Protein AF-A0A919RPE3-F1 (afdb_monomer_lite)

Radius of gyration: 22.36 Å; chains: 1; bounding box: 35×18×81 Å

Organism: NCBI:txid1367973

Secondary structure (DSSP, 8-state):
-HHHHHHHHHHHHHHHHHHHHHHHHHHT-TTS-HHHHHHHHHHHHHHHHHHHHHHHHHHHTT---------------

Sequence (77 aa):
MWQRGLNWAAIALVGGFGFLWLGVVVFAAVDSTAVARLAQGAFGI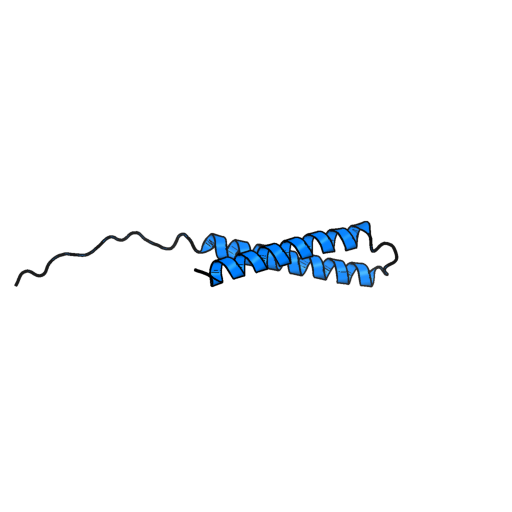ILMSWALHKTALMLRRPRDTPATGPHHAGTPL

Structure (mmCIF, N/CA/C/O backbone):
data_AF-A0A919RPE3-F1
#
_entry.id   AF-A0A919RPE3-F1
#
loop_
_atom_site.group_PDB
_atom_site.id
_atom_site.type_symbol
_atom_site.label_atom_id
_atom_site.label_alt_id
_atom_site.label_comp_id
_atom_site.label_asym_id
_atom_site.label_entity_id
_atom_site.label_seq_id
_atom_site.pdbx_PDB_ins_code
_atom_site.Cartn_x
_atom_site.Cartn_y
_atom_site.Cartn_z
_atom_site.occupancy
_atom_site.B_iso_or_equiv
_atom_site.auth_seq_id
_atom_site.auth_comp_id
_atom_site.auth_asym_id
_atom_site.auth_atom_id
_atom_site.pdbx_PDB_model_num
ATOM 1 N N . MET A 1 1 ? -21.695 4.599 18.079 1.00 60.88 1 MET A N 1
ATOM 2 C CA . MET A 1 1 ? -21.294 3.503 17.157 1.00 60.88 1 MET A CA 1
ATOM 3 C C . MET A 1 1 ? -20.884 3.972 15.750 1.00 60.88 1 MET A C 1
ATOM 5 O O . MET A 1 1 ? -20.232 3.210 15.046 1.00 60.88 1 MET A O 1
ATOM 9 N N . TRP A 1 2 ? -21.162 5.226 15.361 1.00 76.69 2 TRP A N 1
ATOM 10 C CA . TRP A 1 2 ? -20.846 5.803 14.041 1.00 76.69 2 TRP A CA 1
ATOM 11 C C . TRP A 1 2 ? -19.367 5.720 13.618 1.00 76.69 2 TRP A C 1
ATOM 13 O O . TRP A 1 2 ? -19.061 5.292 12.511 1.00 76.69 2 TRP A O 1
ATOM 23 N N . GLN A 1 3 ? -18.430 6.021 14.525 1.00 79.88 3 GLN A N 1
ATOM 24 C CA . GLN A 1 3 ? -16.991 5.979 14.224 1.00 79.88 3 GLN A CA 1
ATOM 25 C C . GLN A 1 3 ? -16.493 4.581 13.823 1.00 79.88 3 GLN A C 1
ATOM 27 O O . GLN A 1 3 ? -15.548 4.455 13.048 1.00 79.88 3 GLN A O 1
ATOM 32 N N . ARG A 1 4 ? -17.118 3.509 14.331 1.00 80.94 4 ARG A N 1
ATOM 33 C CA . ARG A 1 4 ? -16.753 2.136 13.954 1.00 80.94 4 ARG A CA 1
ATOM 34 C C . ARG A 1 4 ? -17.208 1.829 12.528 1.00 80.94 4 ARG A C 1
ATOM 36 O O . ARG A 1 4 ? -16.430 1.250 11.780 1.00 80.94 4 ARG A O 1
ATOM 43 N N . GLY A 1 5 ? -18.409 2.274 12.151 1.00 85.88 5 GLY A N 1
ATOM 44 C CA . GLY A 1 5 ? -18.906 2.187 10.775 1.00 85.88 5 GLY A CA 1
ATOM 45 C C . GLY A 1 5 ? -18.057 2.999 9.795 1.00 85.88 5 GLY A C 1
ATOM 46 O O . GLY A 1 5 ? -17.653 2.474 8.764 1.00 85.88 5 GLY A O 1
ATOM 47 N N . LEU A 1 6 ? -17.687 4.231 10.158 1.00 89.06 6 LEU A N 1
ATOM 48 C CA . LEU A 1 6 ? -16.840 5.096 9.326 1.00 89.06 6 LEU A CA 1
ATOM 49 C C . LEU A 1 6 ? -15.444 4.496 9.088 1.00 89.06 6 LEU A C 1
ATOM 51 O O . LEU A 1 6 ? -14.931 4.528 7.974 1.00 89.06 6 LEU A O 1
ATOM 55 N N . ASN A 1 7 ? -14.841 3.898 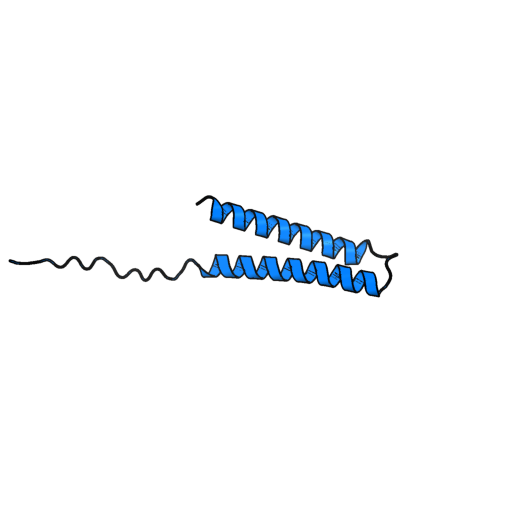10.119 1.00 88.75 7 ASN A N 1
ATOM 56 C CA . ASN A 1 7 ? -13.565 3.198 9.977 1.00 88.75 7 ASN A CA 1
ATOM 57 C C . ASN A 1 7 ? -13.678 1.975 9.050 1.00 88.75 7 ASN A C 1
ATOM 59 O O . ASN A 1 7 ? -12.780 1.745 8.247 1.00 88.75 7 ASN A O 1
ATOM 63 N N . TRP A 1 8 ? -14.776 1.215 9.127 1.00 88.25 8 TRP A N 1
ATOM 64 C CA . TRP A 1 8 ? -15.033 0.103 8.206 1.00 88.25 8 TRP A CA 1
ATOM 65 C C . TRP A 1 8 ? -15.221 0.573 6.762 1.00 88.25 8 TRP A C 1
ATOM 67 O O . TRP A 1 8 ? -14.653 -0.027 5.853 1.00 88.25 8 TRP A O 1
ATOM 77 N N . ALA A 1 9 ? -15.949 1.672 6.553 1.00 91.44 9 ALA A N 1
ATOM 78 C CA . ALA A 1 9 ? -16.106 2.279 5.235 1.00 91.44 9 ALA A CA 1
ATOM 79 C C . ALA A 1 9 ? -14.755 2.732 4.660 1.00 91.44 9 ALA A C 1
ATOM 81 O O . ALA A 1 9 ? -14.453 2.437 3.508 1.00 91.44 9 ALA A O 1
ATOM 82 N N . ALA A 1 10 ? -13.905 3.368 5.473 1.00 90.06 10 ALA A N 1
ATOM 83 C CA . ALA A 1 10 ? -12.563 3.770 5.058 1.00 90.06 10 ALA A CA 1
ATOM 84 C C . ALA A 1 10 ? -11.693 2.566 4.658 1.00 90.06 10 ALA A C 1
ATOM 86 O O . ALA A 1 10 ? -11.019 2.610 3.634 1.00 90.06 10 ALA A O 1
ATOM 87 N N . ILE A 1 11 ? -11.740 1.473 5.426 1.00 92.25 11 ILE A N 1
ATOM 88 C CA . ILE A 1 11 ? -11.022 0.231 5.103 1.00 92.25 11 ILE A CA 1
ATOM 89 C C . ILE A 1 11 ? -11.506 -0.350 3.772 1.00 92.25 11 ILE A C 1
ATOM 91 O O . ILE A 1 11 ? -10.680 -0.702 2.933 1.00 92.25 11 ILE A O 1
ATOM 95 N N . ALA A 1 12 ? -12.823 -0.434 3.565 1.00 92.75 12 ALA A N 1
ATOM 96 C CA . ALA A 1 12 ? -13.397 -0.976 2.336 1.00 92.75 12 ALA A CA 1
ATOM 97 C C . ALA A 1 12 ? -13.027 -0.127 1.111 1.00 92.75 12 ALA A C 1
ATOM 99 O O . ALA A 1 12 ? -12.647 -0.668 0.076 1.00 92.75 12 ALA A O 1
ATOM 100 N N . LEU A 1 13 ? -13.083 1.200 1.245 1.00 92.81 13 LEU A N 1
ATOM 101 C CA . LEU A 1 13 ? -12.785 2.134 0.162 1.00 92.81 13 LEU A CA 1
ATOM 102 C C . LEU A 1 13 ? -11.295 2.107 -0.198 1.00 92.81 13 LEU A C 1
ATOM 104 O O . LEU A 1 13 ? -10.951 1.961 -1.367 1.00 92.81 13 LEU A O 1
ATOM 108 N N . VAL A 1 14 ? -10.407 2.158 0.801 1.00 92.06 14 VAL A N 1
ATOM 109 C CA . VAL A 1 14 ? -8.954 2.080 0.584 1.00 92.06 14 VAL A CA 1
ATOM 110 C C . VAL A 1 14 ? -8.543 0.711 0.044 1.00 92.06 14 VAL A C 1
ATOM 112 O O . VAL A 1 14 ? -7.743 0.643 -0.885 1.00 92.06 14 VAL A O 1
ATOM 115 N N . GLY A 1 15 ? -9.107 -0.376 0.576 1.00 91.69 15 GLY A N 1
ATOM 116 C CA . GLY A 1 15 ? -8.838 -1.731 0.097 1.00 91.69 15 GLY A CA 1
ATOM 117 C C . GLY A 1 15 ? -9.301 -1.940 -1.345 1.00 91.69 15 GLY A C 1
ATOM 118 O O . GLY A 1 15 ? -8.532 -2.428 -2.171 1.00 91.69 15 GLY A O 1
ATOM 119 N N . GLY A 1 16 ? -10.524 -1.512 -1.673 1.00 92.88 16 GLY A N 1
ATOM 120 C CA . GLY A 1 16 ? -11.070 -1.596 -3.028 1.00 92.88 16 GLY A CA 1
ATOM 121 C C . GLY A 1 16 ? -10.290 -0.746 -4.029 1.00 92.88 16 GLY A C 1
ATOM 122 O O . GLY A 1 16 ? -9.922 -1.235 -5.095 1.00 92.88 16 GLY A O 1
ATOM 123 N N . PHE A 1 17 ? -9.963 0.497 -3.665 1.00 93.31 17 PHE A N 1
ATOM 124 C CA . PHE A 1 17 ? -9.129 1.365 -4.493 1.00 93.31 17 PHE A CA 1
ATOM 125 C C . PHE A 1 17 ? -7.727 0.780 -4.700 1.00 93.31 17 PHE A C 1
ATOM 127 O O . PHE A 1 17 ? -7.260 0.717 -5.833 1.00 93.31 17 PHE A O 1
ATOM 134 N N . GLY A 1 18 ? -7.074 0.291 -3.640 1.00 90.88 18 GLY A N 1
ATOM 135 C CA . GLY A 1 18 ? -5.760 -0.350 -3.733 1.00 90.88 18 GLY A CA 1
ATOM 136 C C . GLY A 1 18 ? -5.771 -1.603 -4.615 1.00 90.88 18 GLY A C 1
ATOM 137 O O . GLY A 1 18 ? -4.833 -1.821 -5.381 1.00 90.88 18 GLY A O 1
ATOM 138 N N . PHE A 1 19 ? -6.847 -2.395 -4.561 1.00 90.50 19 PHE A N 1
ATOM 139 C CA . PHE A 1 19 ? -7.033 -3.559 -5.428 1.00 90.50 19 PHE A CA 1
ATOM 140 C C . PHE A 1 19 ? -7.173 -3.157 -6.899 1.00 90.50 19 PHE A C 1
ATOM 142 O O . PHE A 1 19 ? -6.452 -3.678 -7.751 1.00 90.50 19 PHE A O 1
ATOM 149 N N . LEU A 1 20 ? -8.057 -2.196 -7.195 1.00 92.56 20 LEU A N 1
ATOM 150 C CA . LEU A 1 20 ? -8.229 -1.670 -8.551 1.00 92.56 20 LEU A CA 1
ATOM 151 C C . LEU A 1 20 ? -6.921 -1.084 -9.085 1.00 92.56 20 LEU A C 1
ATOM 153 O O . LEU A 1 20 ? -6.541 -1.353 -10.220 1.00 92.56 20 LEU A O 1
ATOM 157 N N . TRP A 1 21 ? -6.221 -0.313 -8.253 1.00 91.56 21 TRP A N 1
ATOM 158 C CA . TRP A 1 21 ? -4.954 0.312 -8.600 1.00 91.56 21 TRP A CA 1
ATOM 159 C C . TRP A 1 21 ? -3.888 -0.723 -8.959 1.00 91.56 21 TRP A C 1
ATOM 161 O O . TRP A 1 21 ? -3.248 -0.601 -9.998 1.00 91.56 21 TRP A O 1
ATOM 171 N N . LEU A 1 22 ? -3.732 -1.781 -8.156 1.00 88.25 22 LEU A N 1
ATOM 172 C CA . LEU A 1 22 ? -2.834 -2.888 -8.493 1.00 88.25 22 LEU A CA 1
ATOM 173 C C . LEU A 1 22 ? -3.210 -3.533 -9.832 1.00 88.25 22 LEU A C 1
ATOM 175 O O . LEU A 1 22 ? -2.324 -3.789 -10.644 1.00 88.25 22 LEU A O 1
ATOM 179 N N . GLY A 1 23 ? -4.504 -3.723 -10.099 1.00 87.81 23 GLY A N 1
ATOM 180 C CA . GLY A 1 23 ? -4.987 -4.175 -11.405 1.00 87.81 23 GLY A CA 1
ATOM 181 C C . GLY A 1 23 ? -4.545 -3.253 -12.548 1.00 87.81 23 GLY A C 1
ATOM 182 O O . GLY A 1 23 ? -4.002 -3.724 -13.545 1.00 87.81 23 GLY A O 1
ATOM 183 N N . VAL A 1 24 ? -4.691 -1.935 -12.389 1.00 88.00 24 VAL A N 1
ATOM 184 C CA . VAL A 1 24 ? -4.242 -0.935 -13.376 1.00 88.00 24 VAL A CA 1
ATOM 185 C C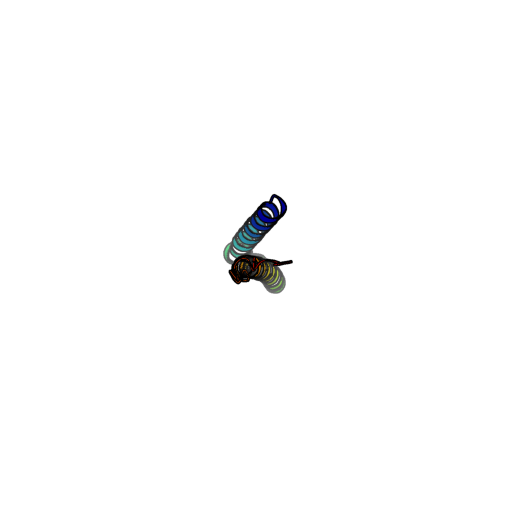 . VAL A 1 24 ? -2.730 -1.010 -13.598 1.00 88.00 24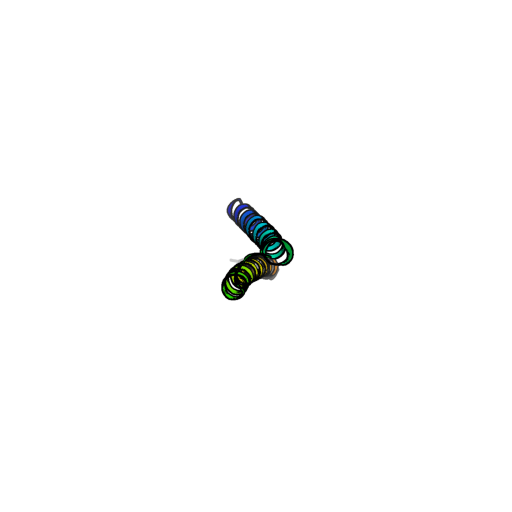 VAL A C 1
ATOM 187 O O . VAL A 1 24 ? -2.277 -1.008 -14.740 1.00 88.00 24 VAL A O 1
ATOM 190 N N . VAL A 1 25 ? -1.932 -1.123 -12.538 1.00 87.00 25 VAL A N 1
ATOM 191 C CA . VAL A 1 25 ? -0.467 -1.203 -12.655 1.00 87.00 25 VAL A CA 1
ATOM 192 C C . VAL A 1 25 ? -0.026 -2.470 -13.390 1.00 87.00 25 VAL A C 1
ATOM 194 O O . VAL A 1 25 ? 0.886 -2.418 -14.218 1.00 87.00 25 VAL A O 1
ATOM 197 N N . VAL A 1 26 ? -0.683 -3.599 -13.116 1.00 85.81 26 VAL A N 1
ATOM 198 C CA . VAL A 1 26 ? -0.367 -4.885 -13.751 1.00 85.81 26 VAL A CA 1
ATOM 199 C C . VAL A 1 26 ? -0.789 -4.897 -15.222 1.00 85.81 26 VAL A C 1
ATOM 201 O O . VAL A 1 26 ? -0.001 -5.314 -16.069 1.00 85.81 26 VAL A O 1
ATOM 204 N N . PHE A 1 27 ? -1.998 -4.424 -15.539 1.00 83.50 27 PHE A N 1
ATOM 205 C CA . PHE A 1 27 ? -2.600 -4.617 -16.863 1.00 83.50 27 PHE A CA 1
ATOM 206 C C . PHE A 1 27 ? -2.566 -3.387 -17.778 1.00 83.50 27 PHE A C 1
ATOM 208 O O . PHE A 1 27 ? -2.455 -3.546 -18.989 1.00 83.50 27 PHE A O 1
ATOM 215 N N . ALA A 1 28 ? -2.663 -2.173 -17.235 1.00 79.19 28 ALA A N 1
ATOM 216 C CA . ALA A 1 28 ? -2.865 -0.951 -18.020 1.00 79.19 28 ALA A CA 1
ATOM 217 C C . ALA A 1 28 ? -1.634 -0.033 -18.080 1.00 79.19 28 ALA A C 1
ATOM 219 O O . ALA A 1 28 ? -1.506 0.752 -19.013 1.00 79.19 28 ALA A O 1
ATOM 220 N N . ALA A 1 29 ? -0.686 -0.138 -17.145 1.00 77.25 29 ALA A N 1
ATOM 221 C CA . ALA A 1 29 ? 0.516 0.703 -17.128 1.00 77.25 29 ALA A CA 1
ATOM 222 C C . ALA A 1 29 ? 1.608 0.250 -18.127 1.00 77.25 29 ALA A C 1
ATOM 224 O O . ALA A 1 29 ? 2.799 0.397 -17.850 1.00 77.25 29 ALA A O 1
ATOM 225 N N . VAL A 1 30 ? 1.229 -0.326 -19.275 1.00 74.38 30 VAL A N 1
ATOM 226 C CA . VAL A 1 30 ? 2.151 -0.933 -20.257 1.00 74.38 30 VAL A CA 1
ATOM 227 C C . VAL A 1 30 ? 3.159 0.039 -20.856 1.00 74.38 30 VAL A C 1
ATOM 229 O O . VAL A 1 30 ? 4.321 -0.341 -20.993 1.00 74.38 30 VAL A O 1
ATOM 232 N N . ASP A 1 31 ? 2.758 1.290 -21.065 1.00 80.75 31 ASP A N 1
ATOM 233 C CA . ASP A 1 31 ? 3.608 2.360 -21.603 1.00 80.75 31 ASP A CA 1
ATOM 234 C C . ASP A 1 31 ? 4.414 3.119 -20.534 1.00 80.75 31 ASP A C 1
ATOM 236 O O . ASP A 1 31 ? 5.197 4.016 -20.845 1.00 80.75 31 ASP A O 1
ATOM 240 N N . SER A 1 32 ? 4.242 2.791 -19.250 1.00 79.12 32 SER A N 1
ATOM 241 C CA . SER A 1 32 ? 4.991 3.444 -18.173 1.00 79.12 32 SER A CA 1
ATOM 242 C C . SER A 1 32 ? 6.419 2.908 -18.076 1.00 79.12 32 SER A C 1
ATOM 244 O O . SER A 1 32 ? 6.667 1.706 -18.205 1.00 79.12 32 SER A O 1
ATOM 246 N N . THR A 1 33 ? 7.368 3.796 -17.765 1.00 87.56 33 THR A N 1
ATOM 247 C CA . THR A 1 33 ? 8.757 3.404 -17.495 1.00 87.56 33 THR A CA 1
ATOM 248 C C . THR A 1 33 ? 8.823 2.416 -16.325 1.00 87.56 33 THR A C 1
ATOM 250 O O . THR A 1 33 ? 7.994 2.449 -15.411 1.00 87.56 33 THR A O 1
ATOM 253 N N . ALA A 1 34 ? 9.826 1.533 -16.317 1.00 84.19 34 ALA A N 1
ATOM 254 C CA . ALA A 1 34 ? 9.959 0.503 -15.281 1.00 84.19 34 ALA A CA 1
ATOM 255 C C . ALA A 1 34 ? 9.998 1.091 -13.853 1.00 84.19 34 ALA A C 1
ATOM 257 O O . ALA A 1 34 ? 9.392 0.538 -12.936 1.00 84.19 34 ALA A O 1
ATOM 258 N N . VAL A 1 35 ? 10.638 2.253 -13.679 1.00 88.94 35 VAL A N 1
ATOM 259 C CA . VAL A 1 35 ? 10.682 2.985 -12.400 1.00 88.94 35 VAL A CA 1
ATOM 260 C C . VAL A 1 35 ? 9.297 3.498 -11.999 1.00 88.94 35 VAL A C 1
ATOM 262 O O . VAL A 1 35 ? 8.904 3.355 -10.842 1.00 88.94 35 VAL A O 1
ATOM 265 N N . ALA A 1 36 ? 8.523 4.039 -12.946 1.00 84.19 36 ALA A N 1
ATOM 266 C CA . ALA A 1 36 ? 7.159 4.485 -12.682 1.00 84.19 36 ALA A CA 1
ATOM 267 C C . ALA A 1 36 ? 6.257 3.310 -12.274 1.00 84.19 36 ALA A C 1
ATOM 269 O O . ALA A 1 36 ? 5.511 3.426 -11.305 1.00 84.19 36 ALA A O 1
ATOM 270 N N . ARG A 1 37 ? 6.385 2.150 -12.927 1.00 85.31 37 ARG A N 1
ATOM 271 C CA . ARG A 1 37 ? 5.628 0.939 -12.561 1.00 85.31 37 ARG A CA 1
ATOM 272 C C . ARG A 1 37 ? 5.981 0.427 -11.170 1.00 85.31 37 ARG A C 1
ATOM 274 O O . ARG A 1 37 ? 5.082 0.057 -10.421 1.00 85.31 37 ARG A O 1
ATOM 281 N N . LEU A 1 38 ? 7.262 0.448 -10.795 1.00 88.62 38 LEU A N 1
ATOM 282 C CA . LEU A 1 38 ? 7.695 0.092 -9.440 1.00 88.62 38 LEU A CA 1
ATOM 283 C C . LEU A 1 38 ? 7.105 1.040 -8.392 1.00 88.62 38 LEU A C 1
ATOM 285 O O . LEU A 1 38 ? 6.564 0.574 -7.392 1.00 88.62 38 LEU A O 1
ATOM 289 N N . ALA A 1 39 ? 7.148 2.352 -8.635 1.00 89.38 39 ALA A N 1
ATOM 290 C CA . ALA A 1 39 ? 6.567 3.340 -7.729 1.00 89.38 39 ALA A CA 1
ATOM 291 C C . ALA A 1 39 ? 5.040 3.177 -7.599 1.00 89.38 39 ALA A C 1
ATOM 293 O O . ALA A 1 39 ? 4.503 3.179 -6.491 1.00 89.38 39 ALA A O 1
ATOM 294 N N . GLN A 1 40 ? 4.338 2.970 -8.717 1.00 87.50 40 GLN A N 1
ATOM 295 C CA . GLN A 1 40 ? 2.893 2.741 -8.725 1.00 87.50 40 GLN A CA 1
ATOM 296 C C . GLN A 1 40 ? 2.519 1.423 -8.027 1.00 87.50 40 GLN A C 1
ATOM 298 O O . GLN A 1 40 ? 1.555 1.384 -7.261 1.00 87.50 40 GLN A O 1
ATOM 303 N N . GLY A 1 41 ? 3.283 0.352 -8.249 1.00 89.88 41 GLY A N 1
ATOM 304 C CA . GLY A 1 41 ? 3.081 -0.936 -7.585 1.00 89.88 41 GLY A CA 1
ATOM 305 C C . GLY A 1 41 ? 3.312 -0.844 -6.078 1.00 89.88 41 GLY A C 1
ATOM 306 O O . GLY A 1 41 ? 2.471 -1.292 -5.299 1.00 89.88 41 GLY A O 1
ATOM 307 N N . ALA A 1 42 ? 4.397 -0.186 -5.659 1.00 91.62 42 ALA A N 1
ATOM 308 C CA . ALA A 1 42 ? 4.694 0.061 -4.251 1.00 91.62 42 ALA A CA 1
ATOM 309 C C . ALA A 1 42 ? 3.561 0.838 -3.567 1.00 91.62 42 ALA A C 1
ATOM 311 O O . ALA A 1 42 ? 3.132 0.465 -2.476 1.00 91.62 42 ALA A O 1
ATOM 312 N N . PHE A 1 43 ? 3.013 1.858 -4.234 1.00 90.69 43 PHE A N 1
ATOM 313 C CA . PHE A 1 43 ? 1.863 2.606 -3.731 1.00 90.69 43 PHE A CA 1
ATOM 314 C C . PHE A 1 43 ? 0.642 1.704 -3.483 1.00 90.69 43 PHE A C 1
ATOM 316 O O . PHE A 1 43 ? 0.067 1.729 -2.394 1.00 90.69 43 PHE A O 1
ATOM 323 N N . GLY A 1 44 ? 0.290 0.839 -4.440 1.00 89.50 44 GLY A N 1
ATOM 324 C CA . GLY A 1 44 ? -0.810 -0.118 -4.279 1.00 89.50 44 GLY A CA 1
ATOM 325 C C . GLY A 1 44 ? -0.592 -1.109 -3.129 1.00 89.50 44 GLY A C 1
ATOM 326 O O . GLY A 1 44 ? -1.501 -1.350 -2.332 1.00 89.50 44 GLY A O 1
ATOM 327 N N . ILE A 1 45 ? 0.628 -1.637 -2.993 1.00 91.62 45 ILE A N 1
ATOM 328 C CA . ILE A 1 45 ? 0.997 -2.566 -1.913 1.00 91.62 45 ILE A CA 1
ATOM 329 C C . ILE A 1 45 ? 0.893 -1.893 -0.540 1.00 91.62 45 ILE A C 1
ATOM 331 O O . ILE A 1 45 ? 0.399 -2.511 0.406 1.00 91.62 45 ILE A O 1
ATOM 335 N N . ILE A 1 46 ? 1.319 -0.633 -0.418 1.00 93.50 46 ILE A N 1
ATOM 336 C CA . ILE A 1 46 ? 1.225 0.134 0.831 1.00 93.50 46 ILE A CA 1
ATOM 337 C C . ILE A 1 46 ? -0.239 0.302 1.246 1.00 93.50 46 ILE A C 1
ATOM 339 O O . ILE A 1 46 ? -0.584 0.028 2.397 1.00 93.50 46 ILE A O 1
ATOM 343 N N . LEU A 1 47 ? -1.112 0.690 0.311 1.00 90.06 47 LEU A N 1
ATOM 344 C CA . LEU A 1 47 ? -2.544 0.843 0.581 1.00 90.06 47 LEU A CA 1
ATOM 345 C C . LEU A 1 47 ? -3.183 -0.477 1.019 1.00 90.06 47 LEU A C 1
ATOM 347 O O . LEU A 1 47 ? -3.927 -0.512 2.001 1.00 90.06 47 LEU A O 1
ATOM 351 N N . MET A 1 48 ? -2.845 -1.572 0.334 1.00 89.75 48 MET A N 1
ATOM 352 C CA . MET A 1 48 ? -3.345 -2.903 0.665 1.00 89.75 48 MET A CA 1
ATOM 353 C C . MET A 1 48 ? -2.883 -3.341 2.059 1.00 89.75 48 MET A C 1
ATOM 355 O O . MET A 1 48 ? -3.689 -3.752 2.893 1.00 89.75 48 MET A O 1
ATOM 359 N N . SER A 1 49 ? -1.592 -3.172 2.353 1.00 91.62 49 SER A N 1
ATOM 360 C CA . SER A 1 49 ? -1.001 -3.510 3.652 1.00 91.62 49 SER A CA 1
ATOM 361 C C . SER A 1 49 ? -1.645 -2.714 4.787 1.00 91.62 49 SER A C 1
ATOM 363 O O . SER A 1 49 ? -1.972 -3.275 5.835 1.00 91.62 49 SER A O 1
ATOM 365 N N . TRP A 1 50 ? -1.893 -1.420 4.570 1.00 92.12 50 TRP A N 1
ATOM 366 C CA . TRP A 1 50 ? -2.579 -0.567 5.537 1.00 92.12 50 TRP A CA 1
ATOM 367 C C . TRP A 1 50 ? -4.021 -1.025 5.785 1.00 92.12 50 TRP A C 1
ATOM 369 O O . TRP A 1 50 ? -4.436 -1.148 6.942 1.00 92.12 50 TRP A O 1
ATOM 379 N N . ALA A 1 51 ? -4.772 -1.330 4.723 1.00 90.81 51 ALA A N 1
ATOM 380 C CA . ALA A 1 51 ? -6.147 -1.804 4.836 1.00 90.81 51 ALA A CA 1
ATOM 381 C C . ALA A 1 51 ? -6.216 -3.129 5.614 1.00 90.81 51 ALA A C 1
ATOM 383 O O . ALA A 1 51 ? -6.993 -3.240 6.565 1.00 90.81 51 ALA A O 1
ATOM 384 N N . LEU A 1 52 ? -5.353 -4.103 5.293 1.00 90.06 52 LEU A N 1
ATOM 385 C CA . LEU A 1 52 ? -5.266 -5.369 6.031 1.00 90.06 52 LEU A CA 1
ATOM 386 C C . LEU A 1 52 ? -4.904 -5.152 7.503 1.00 90.06 52 LEU A C 1
ATOM 388 O O . LEU A 1 52 ? -5.531 -5.742 8.386 1.00 90.06 52 LEU A O 1
ATOM 392 N N . HIS A 1 53 ? -3.926 -4.288 7.783 1.00 89.94 53 HIS A N 1
ATOM 393 C CA . HIS A 1 53 ? -3.507 -3.982 9.147 1.00 89.94 53 HIS A CA 1
ATOM 394 C C . HIS A 1 53 ? -4.665 -3.412 9.979 1.00 89.94 53 HIS A C 1
ATOM 396 O O . HIS A 1 53 ? -4.924 -3.864 11.098 1.00 89.94 53 HIS A O 1
ATOM 402 N N . LYS A 1 54 ? -5.422 -2.463 9.419 1.00 87.81 54 LYS A N 1
ATOM 403 C CA . LYS A 1 54 ? -6.587 -1.867 10.084 1.00 87.81 54 LYS A CA 1
ATOM 404 C C . LYS A 1 54 ? -7.704 -2.885 10.308 1.00 87.81 54 LYS A C 1
ATOM 406 O O . LYS A 1 54 ? -8.260 -2.919 11.408 1.00 87.81 54 LYS A O 1
ATOM 411 N N . THR A 1 55 ? -7.982 -3.748 9.332 1.00 89.62 55 THR A N 1
ATOM 412 C CA . THR A 1 55 ? -8.939 -4.855 9.484 1.00 89.62 55 THR A CA 1
ATOM 413 C C . THR A 1 55 ? -8.534 -5.784 10.625 1.00 89.62 55 THR A C 1
ATOM 415 O O . THR A 1 55 ? -9.354 -6.096 11.489 1.00 89.62 55 THR A O 1
ATOM 418 N N . ALA A 1 56 ? -7.255 -6.167 10.697 1.00 88.12 56 ALA A N 1
ATOM 419 C CA . ALA A 1 56 ? -6.738 -7.028 11.758 1.00 88.12 56 ALA A CA 1
ATOM 420 C C . ALA A 1 56 ? -6.883 -6.388 13.150 1.00 88.12 56 ALA A C 1
ATOM 422 O O . ALA A 1 56 ? -7.308 -7.058 14.092 1.00 88.12 56 ALA A O 1
ATOM 423 N N . LEU A 1 57 ? -6.599 -5.088 13.287 1.00 87.50 57 LEU A N 1
ATOM 424 C CA . LEU A 1 57 ? -6.803 -4.359 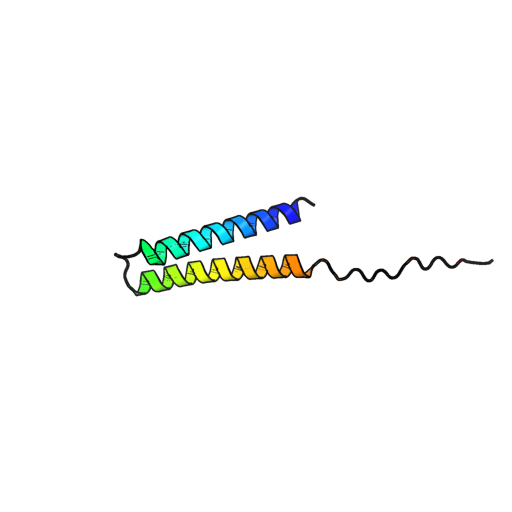14.544 1.00 87.50 57 LEU A CA 1
ATOM 425 C C . LEU A 1 57 ? -8.278 -4.317 14.961 1.00 87.50 57 LEU A C 1
ATOM 427 O O . LEU A 1 57 ? -8.598 -4.489 16.138 1.00 87.50 57 LEU A O 1
ATOM 431 N N . MET A 1 58 ? -9.193 -4.118 14.011 1.00 83.06 58 MET A N 1
ATOM 432 C CA . MET A 1 58 ? -10.629 -4.130 14.301 1.00 83.06 58 MET A CA 1
ATOM 433 C C . MET A 1 58 ? -11.143 -5.520 14.684 1.00 83.06 58 MET A C 1
ATOM 435 O O . MET A 1 58 ? -12.047 -5.620 15.516 1.00 83.06 58 MET A O 1
ATOM 439 N N . LEU A 1 59 ? -10.557 -6.574 14.113 1.00 82.56 59 LEU A N 1
ATOM 440 C CA . LEU A 1 59 ? -10.928 -7.963 14.373 1.00 82.56 59 LEU A CA 1
ATOM 441 C C . LEU A 1 59 ? -10.368 -8.500 15.699 1.00 82.56 59 LEU A C 1
ATOM 443 O O . LEU A 1 59 ? -10.970 -9.390 16.288 1.00 82.56 59 LEU A O 1
ATOM 447 N N . ARG A 1 60 ? -9.247 -7.954 16.191 1.00 80.00 60 ARG A N 1
ATOM 448 C CA . ARG A 1 60 ? -8.648 -8.325 17.490 1.00 80.00 60 ARG A CA 1
ATOM 449 C C . ARG A 1 60 ? -9.352 -7.692 18.694 1.00 80.00 60 ARG A C 1
ATOM 451 O O . ARG A 1 60 ? -9.363 -8.274 19.769 1.00 80.00 60 ARG A O 1
ATOM 458 N N . ARG A 1 61 ? -9.995 -6.538 18.509 1.00 65.62 61 ARG A N 1
ATOM 459 C CA . ARG A 1 61 ? -10.700 -5.789 19.566 1.00 65.62 61 ARG A CA 1
ATOM 460 C C . ARG A 1 61 ? -11.955 -6.431 20.225 1.00 65.62 61 ARG A C 1
ATOM 462 O O . ARG A 1 61 ? -12.426 -5.837 21.190 1.00 65.62 61 ARG A O 1
ATOM 469 N N . PRO A 1 62 ? -12.550 -7.563 19.785 1.00 59.59 62 PRO A N 1
ATOM 470 C CA . PRO A 1 62 ? -13.761 -8.106 20.426 1.00 59.59 62 PRO A CA 1
ATOM 471 C C . PRO A 1 62 ? -13.611 -9.088 21.608 1.00 59.59 62 PRO A C 1
ATOM 473 O O . PRO A 1 62 ? -14.649 -9.585 22.029 1.00 59.59 62 PRO A O 1
ATOM 476 N N . ARG A 1 63 ? -12.421 -9.443 22.129 1.00 58.00 63 ARG A N 1
ATOM 477 C CA . ARG A 1 63 ? -12.315 -10.553 23.118 1.00 58.00 63 ARG A CA 1
ATOM 478 C C . ARG A 1 63 ? -11.748 -10.245 24.508 1.00 58.00 63 ARG A C 1
ATOM 480 O O . ARG A 1 63 ? -11.692 -11.160 25.320 1.00 58.00 63 ARG A O 1
ATOM 487 N N . ASP A 1 64 ? -11.477 -8.990 24.851 1.00 58.31 64 ASP A N 1
ATOM 488 C CA . ASP A 1 64 ? -10.974 -8.644 26.195 1.00 58.31 64 ASP A CA 1
ATOM 489 C C . ASP A 1 64 ? -12.089 -8.288 27.193 1.00 58.31 64 ASP A C 1
ATOM 491 O O . ASP A 1 64 ? -11.908 -7.441 28.063 1.00 58.31 64 ASP A O 1
ATOM 495 N N . THR A 1 65 ? -13.268 -8.908 27.089 1.00 62.19 65 THR A N 1
ATOM 496 C CA . THR A 1 65 ? -14.236 -8.892 28.195 1.00 62.19 65 THR A CA 1
ATOM 497 C C . THR A 1 65 ? -14.111 -10.213 28.947 1.00 62.19 65 THR A C 1
ATOM 499 O O . THR A 1 65 ? -14.817 -11.164 28.607 1.00 62.19 65 THR A O 1
ATOM 502 N N . PRO A 1 66 ? -13.221 -10.327 29.953 1.00 60.59 66 PRO A N 1
ATOM 503 C CA . PRO A 1 66 ? -13.403 -11.356 30.956 1.00 60.59 66 PRO A CA 1
ATOM 504 C C . PRO A 1 66 ? -14.764 -11.087 31.595 1.00 60.59 66 PRO A C 1
ATOM 506 O O . PRO A 1 66 ? -14.992 -10.053 32.222 1.00 60.59 66 PRO A O 1
ATOM 509 N N . ALA A 1 67 ? -15.700 -12.005 31.379 1.00 64.31 67 ALA A N 1
ATOM 510 C CA . ALA A 1 67 ? -16.938 -12.070 32.129 1.00 64.31 67 ALA A CA 1
ATOM 511 C C . ALA A 1 67 ? -16.615 -12.498 33.570 1.00 64.31 67 ALA A C 1
ATOM 513 O O . ALA A 1 67 ? -16.943 -13.600 33.994 1.00 64.31 67 ALA A O 1
ATOM 514 N N . THR A 1 68 ? -15.927 -11.652 34.332 1.00 64.31 68 THR A N 1
ATOM 515 C CA . THR A 1 68 ? -15.921 -11.748 35.791 1.00 64.31 68 THR A CA 1
ATOM 516 C C . THR A 1 68 ? -17.171 -11.032 36.273 1.00 64.31 68 THR A C 1
ATOM 518 O O . THR A 1 68 ? -17.261 -9.807 36.241 1.00 64.31 68 THR A O 1
ATOM 521 N N . GLY A 1 69 ? -18.175 -11.854 36.583 1.00 57.75 69 GLY A N 1
ATOM 522 C CA . GLY A 1 69 ? -19.509 -11.467 37.018 1.00 57.75 69 GLY A CA 1
ATOM 523 C C . GLY A 1 69 ? -19.543 -10.606 38.289 1.00 57.75 69 GLY A C 1
ATOM 524 O O . GLY A 1 69 ? -18.515 -10.340 38.912 1.00 57.75 69 GLY A O 1
ATOM 525 N N . PRO A 1 70 ? -20.741 -10.147 38.678 1.00 65.88 70 PRO A N 1
ATOM 526 C CA . PRO A 1 70 ? -20.917 -9.151 39.725 1.00 65.88 70 PRO A CA 1
ATOM 527 C C . PRO A 1 70 ? -20.440 -9.676 41.084 1.00 65.88 70 PRO A C 1
ATOM 529 O O . PRO A 1 70 ? -21.038 -10.585 41.657 1.00 65.88 70 PRO A O 1
ATOM 532 N N . HIS A 1 71 ? -19.407 -9.055 41.655 1.00 62.72 71 HIS A N 1
ATOM 533 C CA . HIS A 1 71 ? -19.192 -9.089 43.101 1.00 62.72 71 HIS A CA 1
ATOM 534 C C . HIS A 1 71 ? -20.203 -8.152 43.774 1.00 62.72 71 HIS A C 1
ATOM 536 O O . HIS A 1 71 ? -19.895 -7.041 44.193 1.00 62.72 71 HIS A O 1
ATOM 542 N N . HIS A 1 72 ? -21.444 -8.630 43.858 1.00 64.38 72 HIS A N 1
ATOM 543 C CA . HIS A 1 72 ? -22.385 -8.240 44.899 1.00 64.38 72 HIS A CA 1
ATOM 544 C C . HIS A 1 72 ? -22.373 -9.319 45.985 1.00 64.38 72 HIS A C 1
ATOM 546 O O . HIS A 1 72 ? -23.202 -10.220 46.006 1.00 64.38 72 HIS A O 1
ATOM 552 N N . ALA A 1 73 ? -21.409 -9.208 46.892 1.00 59.91 73 ALA A N 1
ATOM 553 C CA . ALA A 1 73 ? -21.585 -9.584 48.288 1.00 59.91 73 ALA A CA 1
ATOM 554 C C . ALA A 1 73 ? -21.359 -8.264 49.035 1.00 59.91 73 ALA A C 1
ATOM 556 O O . ALA A 1 73 ? -20.250 -7.752 49.079 1.00 59.91 73 ALA A O 1
ATOM 557 N N . GLY A 1 74 ? -22.411 -7.513 49.342 1.00 57.97 74 GLY A N 1
ATOM 558 C CA . GLY A 1 74 ? -23.252 -7.848 50.478 1.00 57.97 74 GLY A CA 1
ATOM 559 C C . GLY A 1 74 ? -22.535 -7.323 51.713 1.00 57.97 74 GLY A C 1
ATOM 560 O O . GLY A 1 74 ? -21.702 -8.015 52.277 1.00 57.97 74 GLY A O 1
ATOM 561 N N . THR A 1 75 ? -22.817 -6.077 52.073 1.00 64.62 75 THR A N 1
ATOM 562 C CA . THR A 1 75 ? -22.599 -5.538 53.415 1.00 64.62 75 THR A CA 1
ATOM 563 C C . THR A 1 75 ? -23.636 -6.154 54.352 1.00 64.62 75 THR A C 1
ATOM 565 O O . THR A 1 75 ? -24.825 -5.876 54.173 1.00 64.62 75 THR A O 1
ATOM 568 N N . PRO A 1 76 ? -23.242 -6.937 55.364 1.00 63.78 76 PRO A N 1
ATOM 569 C CA . PRO A 1 76 ? -23.953 -6.979 56.622 1.00 63.78 76 PRO A CA 1
ATOM 570 C C . 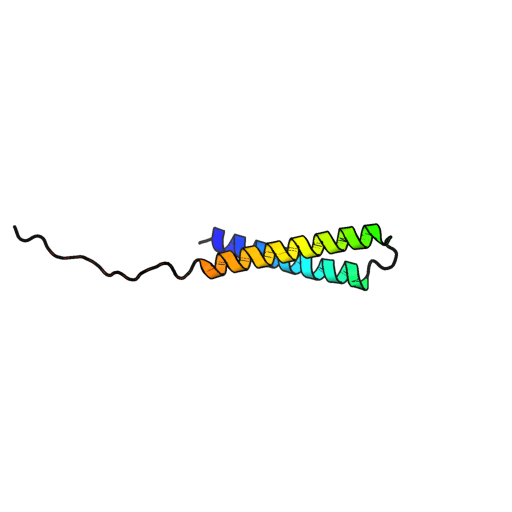PRO A 1 76 ? -23.295 -5.976 57.579 1.00 63.78 76 PRO A C 1
ATOM 572 O O . PRO A 1 76 ? -22.095 -6.049 57.826 1.00 63.78 76 PRO A O 1
ATOM 575 N N . LEU A 1 77 ? -24.127 -5.013 57.984 1.00 62.66 77 LEU A N 1
ATOM 576 C CA . LEU A 1 77 ? -24.115 -4.178 59.194 1.00 62.66 77 LEU A CA 1
ATOM 577 C C . LEU A 1 77 ? -22.865 -4.217 60.088 1.00 62.66 77 LEU A C 1
ATOM 579 O O . LEU A 1 77 ? -22.568 -5.295 60.647 1.00 62.66 77 LEU A O 1
#

Foldseek 3Di:
DVVLVVLVVVLVVLQVVLVVQCVCLVPPCPVPDPVVSVVSNVVSVVSNVVSVVSVVVSVVPPPPDPCPDDPPDDDDD

pLDDT: mean 81.61, std 11.72, range [57.75, 93.5]